Protein AF-A0A5Q0QFI0-F1 (afdb_monomer_lite)

Foldseek 3Di:
DPCLLVVLVVLLVVLVVVLVVLVVCLVVDDPPDPVNVVSVVSNVVSVVVNVVSVVVNVVVVVD

pLDDT: mean 91.79, std 11.69, range [45.53, 98.44]

Organism: NCBI:txid2662364

Structure (mmCIF, N/CA/C/O backbone):
data_AF-A0A5Q0QFI0-F1
#
_entry.id   AF-A0A5Q0QFI0-F1
#
loop_
_atom_site.group_PDB
_atom_site.id
_atom_site.type_symbol
_atom_site.label_atom_id
_atom_site.label_alt_id
_atom_site.label_comp_id
_atom_site.label_asym_id
_atom_site.label_entity_id
_atom_site.label_seq_id
_atom_site.pdbx_PDB_ins_code
_atom_site.Cartn_x
_atom_site.Cartn_y
_atom_site.Cartn_z
_atom_site.occupancy
_atom_site.B_iso_or_equiv
_atom_site.auth_seq_id
_atom_site.auth_comp_id
_atom_site.auth_asym_id
_atom_site.auth_atom_id
_atom_site.pdbx_PDB_model_num
ATOM 1 N N . MET A 1 1 ? 12.655 8.303 -23.166 1.00 45.53 1 MET A N 1
ATOM 2 C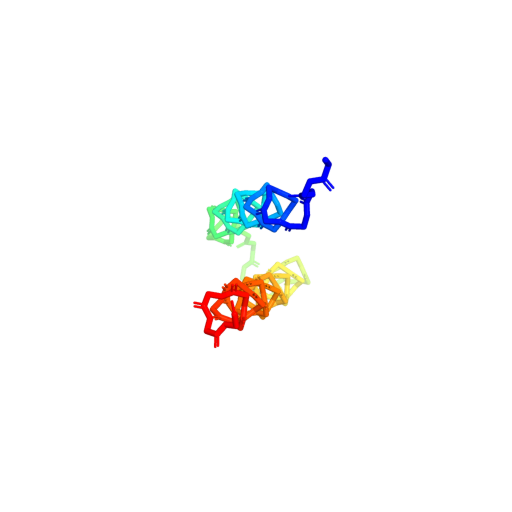 CA . MET A 1 1 ? 11.458 8.352 -22.308 1.00 45.53 1 MET A CA 1
ATOM 3 C C . MET A 1 1 ? 11.057 6.926 -21.920 1.00 45.53 1 MET A C 1
ATOM 5 O O . MET A 1 1 ? 10.155 6.363 -22.522 1.00 45.53 1 MET A O 1
ATOM 9 N N . ASN A 1 2 ? 11.773 6.294 -20.980 1.00 54.97 2 ASN A N 1
ATOM 10 C CA . ASN A 1 2 ? 11.426 4.956 -20.471 1.00 54.97 2 ASN A CA 1
ATOM 11 C C . ASN A 1 2 ? 10.711 5.114 -19.116 1.00 54.97 2 ASN A C 1
ATOM 13 O O . ASN A 1 2 ? 11.233 4.749 -18.068 1.00 54.97 2 ASN A O 1
ATOM 17 N N . HIS A 1 3 ? 9.549 5.772 -19.147 1.00 63.47 3 HIS A N 1
ATOM 18 C CA . HIS A 1 3 ? 8.887 6.324 -17.958 1.00 63.47 3 HIS A CA 1
ATOM 19 C C . HIS A 1 3 ? 8.285 5.277 -17.025 1.00 63.47 3 HIS A C 1
ATOM 21 O O . HIS A 1 3 ? 8.155 5.518 -15.833 1.00 63.47 3 HIS A O 1
ATOM 27 N N . ARG A 1 4 ? 7.997 4.074 -17.528 1.00 84.38 4 ARG A N 1
ATOM 28 C CA . ARG A 1 4 ? 7.263 3.055 -16.771 1.00 84.38 4 ARG A CA 1
ATOM 29 C C . ARG A 1 4 ? 7.951 2.658 -15.460 1.00 84.38 4 ARG A C 1
ATOM 31 O O . ARG A 1 4 ? 7.276 2.426 -14.465 1.00 84.38 4 ARG A O 1
ATOM 38 N N . LYS A 1 5 ? 9.287 2.564 -15.427 1.00 88.31 5 LYS A N 1
ATOM 39 C CA . LYS A 1 5 ? 10.018 2.162 -14.209 1.00 88.31 5 LYS A CA 1
ATOM 40 C C . LYS A 1 5 ? 10.055 3.277 -13.162 1.00 88.31 5 LYS A C 1
ATOM 42 O O . LYS A 1 5 ? 9.901 2.994 -11.975 1.00 88.31 5 LYS A O 1
ATOM 47 N N . GLU A 1 6 ? 10.266 4.514 -13.602 1.00 90.81 6 GLU A N 1
ATOM 48 C CA . GLU A 1 6 ? 10.261 5.697 -12.736 1.00 90.81 6 GLU A CA 1
ATOM 49 C C . GLU A 1 6 ? 8.859 5.935 -12.168 1.00 90.81 6 GLU A C 1
ATOM 51 O O . GLU A 1 6 ? 8.711 6.013 -10.953 1.00 90.81 6 GLU A O 1
ATOM 56 N N . GLU A 1 7 ? 7.823 5.875 -13.008 1.00 91.88 7 GLU A N 1
ATOM 57 C CA . GLU A 1 7 ? 6.417 5.973 -12.595 1.00 91.88 7 GLU A CA 1
ATOM 58 C C . GLU A 1 7 ? 6.034 4.893 -11.571 1.00 91.88 7 GLU A C 1
ATOM 60 O O . GLU A 1 7 ? 5.390 5.187 -10.563 1.00 91.88 7 GLU A O 1
ATOM 65 N N . LEU A 1 8 ? 6.462 3.639 -11.774 1.00 93.62 8 LEU A N 1
ATOM 66 C CA .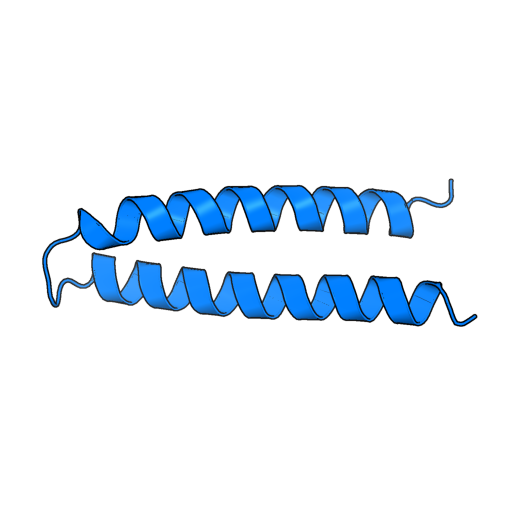 LEU A 1 8 ? 6.221 2.561 -10.807 1.00 93.62 8 LEU A CA 1
ATOM 67 C C . LEU A 1 8 ? 6.943 2.808 -9.474 1.00 93.62 8 LEU A C 1
ATOM 69 O O . LEU A 1 8 ? 6.386 2.520 -8.414 1.00 93.62 8 LEU A O 1
ATOM 73 N N . ASN A 1 9 ? 8.163 3.352 -9.502 1.00 94.81 9 ASN A N 1
ATOM 74 C CA . ASN A 1 9 ? 8.893 3.718 -8.287 1.00 94.81 9 ASN A CA 1
ATOM 75 C C . ASN A 1 9 ? 8.218 4.874 -7.538 1.00 94.81 9 ASN A C 1
ATOM 77 O O . ASN A 1 9 ? 8.055 4.800 -6.320 1.00 94.81 9 ASN A O 1
ATOM 81 N N . GLU A 1 10 ? 7.791 5.916 -8.245 1.00 95.62 10 GLU A N 1
ATOM 82 C CA . GLU A 1 10 ? 7.077 7.048 -7.653 1.00 95.62 10 GLU A CA 1
ATOM 83 C C . GLU A 1 10 ? 5.740 6.609 -7.048 1.00 95.62 10 GLU A C 1
ATOM 85 O O . GLU A 1 10 ? 5.439 6.934 -5.894 1.00 95.62 10 GLU A O 1
ATOM 90 N N . ALA A 1 11 ? 4.976 5.783 -7.770 1.00 96.00 11 ALA A N 1
ATOM 91 C CA . ALA A 1 11 ? 3.737 5.197 -7.271 1.00 96.00 11 ALA A CA 1
ATOM 92 C C . ALA A 1 11 ? 3.975 4.352 -6.009 1.00 96.00 11 ALA A C 1
ATOM 94 O O . ALA A 1 11 ? 3.236 4.483 -5.026 1.00 96.00 11 ALA A O 1
ATOM 95 N N . LYS A 1 12 ? 5.039 3.535 -5.991 1.00 97.31 12 LYS A N 1
ATOM 96 C CA . LYS A 1 12 ? 5.444 2.750 -4.816 1.00 97.31 12 LYS A CA 1
ATOM 97 C C . LYS A 1 12 ? 5.707 3.647 -3.607 1.00 97.31 12 LYS A C 1
ATOM 99 O O . LYS A 1 12 ? 5.155 3.403 -2.533 1.00 97.31 12 LYS A O 1
ATOM 104 N N . VAL A 1 13 ? 6.505 4.702 -3.776 1.00 97.75 13 VAL A N 1
ATOM 105 C CA . VAL A 1 13 ? 6.831 5.657 -2.703 1.00 97.75 13 VAL A CA 1
ATOM 106 C C . VAL A 1 13 ? 5.570 6.348 -2.177 1.00 97.75 13 VAL A C 1
ATOM 108 O O . VAL A 1 13 ? 5.370 6.427 -0.959 1.00 97.75 13 VAL A O 1
ATOM 111 N N . ALA A 1 14 ? 4.685 6.796 -3.070 1.00 97.75 14 ALA A N 1
ATOM 112 C CA . ALA A 1 14 ? 3.428 7.437 -2.696 1.00 97.75 14 ALA A CA 1
ATOM 113 C C . ALA A 1 14 ? 2.524 6.499 -1.877 1.00 97.75 14 ALA A C 1
ATOM 115 O O . ALA A 1 14 ? 2.026 6.887 -0.813 1.00 97.75 14 ALA A O 1
ATOM 116 N N . ILE A 1 15 ? 2.364 5.246 -2.316 1.00 97.94 15 ILE A N 1
ATOM 117 C CA . ILE A 1 15 ? 1.555 4.238 -1.619 1.00 97.94 15 ILE A CA 1
ATOM 118 C C . ILE A 1 15 ? 2.157 3.885 -0.259 1.00 97.94 15 ILE A C 1
ATOM 120 O O . ILE A 1 15 ? 1.424 3.835 0.729 1.00 97.94 15 ILE A O 1
ATOM 124 N N . MET A 1 16 ? 3.477 3.703 -0.162 1.00 98.12 16 MET A N 1
ATOM 12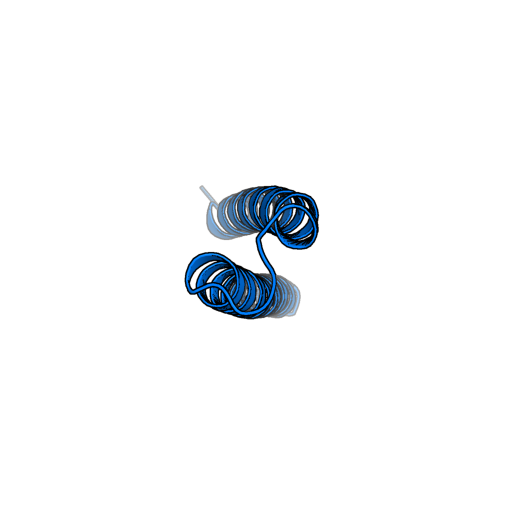5 C CA . MET A 1 16 ? 4.144 3.434 1.117 1.00 98.12 16 MET A CA 1
ATOM 126 C C . MET A 1 16 ? 3.960 4.587 2.114 1.00 98.12 16 MET A C 1
ATOM 128 O O . MET A 1 16 ? 3.684 4.351 3.295 1.00 98.12 16 MET A O 1
ATOM 132 N N . SER A 1 17 ? 4.058 5.835 1.646 1.00 98.12 17 SER A N 1
ATOM 133 C CA . SER A 1 17 ? 3.807 7.026 2.464 1.00 98.12 17 SER A CA 1
ATOM 134 C C . SER A 1 17 ? 2.366 7.062 2.974 1.00 98.12 17 SER A C 1
ATOM 136 O O . SER A 1 17 ? 2.132 7.251 4.171 1.00 98.12 17 SER A O 1
ATOM 138 N N . LEU A 1 18 ? 1.391 6.818 2.094 1.00 97.75 18 LEU A N 1
ATOM 139 C CA . LEU A 1 18 ? -0.020 6.786 2.470 1.00 97.75 18 LEU A CA 1
ATOM 140 C C . LEU A 1 18 ? -0.319 5.650 3.457 1.00 97.75 18 LEU A C 1
ATOM 142 O O . LEU A 1 18 ? -0.966 5.881 4.478 1.00 97.75 18 LEU A O 1
ATOM 146 N N . LEU A 1 19 ? 0.222 4.455 3.215 1.00 98.12 19 LEU A N 1
ATOM 147 C CA . LEU A 1 19 ? 0.083 3.299 4.097 1.00 98.12 19 LEU A CA 1
ATOM 148 C C . LEU A 1 19 ? 0.636 3.589 5.500 1.00 98.12 19 LEU A C 1
ATOM 150 O O . LEU A 1 19 ? -0.015 3.271 6.495 1.00 98.12 19 LEU A O 1
ATOM 154 N N . SER A 1 20 ? 1.804 4.232 5.589 1.00 98.00 20 SER A N 1
ATOM 155 C CA . SER A 1 20 ? 2.401 4.653 6.864 1.00 98.00 20 SER A CA 1
ATOM 156 C C . SER A 1 20 ? 1.489 5.616 7.628 1.00 98.00 20 SER A C 1
ATOM 158 O O . SER A 1 20 ? 1.242 5.423 8.820 1.00 98.00 20 SER A O 1
ATOM 160 N N . LYS A 1 21 ? 0.909 6.610 6.940 1.00 98.00 21 LYS A N 1
ATOM 161 C CA . LYS A 1 21 ? -0.049 7.550 7.547 1.00 98.00 21 LYS A CA 1
ATOM 162 C C . LYS A 1 21 ? -1.312 6.836 8.030 1.00 98.00 21 LYS A C 1
ATOM 164 O O . LYS A 1 21 ? -1.744 7.081 9.153 1.00 98.00 21 LYS A O 1
ATOM 169 N N . CYS A 1 22 ? -1.868 5.921 7.235 1.00 97.25 22 CYS A N 1
ATOM 170 C CA . CYS A 1 22 ? -3.039 5.140 7.633 1.00 97.25 22 CYS A CA 1
ATOM 171 C C . CYS A 1 22 ? -2.760 4.279 8.871 1.00 97.25 22 CYS A C 1
ATOM 173 O O . CYS A 1 22 ? -3.541 4.309 9.817 1.00 97.25 22 CYS A O 1
ATOM 175 N N . LYS A 1 23 ? -1.623 3.573 8.918 1.00 96.56 23 LYS A N 1
ATOM 176 C CA . LYS A 1 23 ? -1.236 2.761 10.083 1.00 96.56 23 LYS A CA 1
ATOM 177 C C . LYS A 1 23 ? -1.054 3.597 11.351 1.00 96.56 23 LYS A C 1
ATOM 179 O O . LYS A 1 23 ? -1.467 3.164 12.418 1.00 96.56 23 LYS A O 1
ATOM 184 N N . LYS A 1 24 ? -0.476 4.798 11.237 1.00 97.44 24 LYS A N 1
ATOM 185 C CA . LYS A 1 24 ? -0.321 5.733 12.367 1.00 97.44 24 LYS A CA 1
ATOM 186 C C . LYS A 1 24 ? -1.651 6.323 12.842 1.00 97.44 24 LYS A C 1
ATOM 188 O O . LYS A 1 24 ? -1.788 6.624 14.021 1.00 97.44 24 LYS A O 1
ATOM 193 N N . ALA A 1 25 ? -2.613 6.509 11.940 1.00 96.19 25 ALA A N 1
ATOM 194 C CA . ALA A 1 25 ? -3.928 7.047 12.277 1.00 96.19 25 ALA A CA 1
ATOM 195 C C . ALA A 1 25 ? -4.851 6.004 12.927 1.00 96.19 25 ALA A C 1
ATOM 197 O O . ALA A 1 25 ? -5.638 6.366 13.794 1.00 96.19 25 ALA A O 1
ATOM 198 N N . LEU A 1 26 ? -4.730 4.726 12.548 1.00 95.12 26 LEU A N 1
ATOM 199 C CA . LEU A 1 26 ? -5.586 3.635 13.020 1.00 95.12 26 LEU A CA 1
ATOM 200 C C . LEU A 1 26 ? -5.731 3.524 14.552 1.00 95.12 26 LEU A C 1
ATOM 202 O O . LEU A 1 26 ? -6.874 3.494 15.002 1.00 95.12 26 LEU A O 1
ATOM 206 N N . PRO A 1 27 ? -4.656 3.525 15.367 1.00 95.25 27 PRO A N 1
ATOM 207 C CA . PRO A 1 27 ? -4.786 3.400 16.823 1.00 95.25 27 PRO A CA 1
ATOM 208 C C . PRO A 1 27 ? -5.457 4.608 17.496 1.00 95.25 27 PRO A C 1
ATOM 210 O O . PRO A 1 27 ? -5.878 4.502 18.640 1.00 95.25 27 PRO A O 1
ATOM 213 N N . ASN A 1 28 ? -5.568 5.749 16.806 1.00 94.62 28 ASN A N 1
ATOM 214 C CA . ASN A 1 28 ? -6.220 6.951 17.335 1.00 94.62 28 ASN A CA 1
ATOM 215 C C . ASN A 1 28 ? -7.728 6.989 17.037 1.00 94.62 28 ASN A C 1
ATOM 217 O O . ASN A 1 28 ? -8.403 7.954 17.399 1.00 94.62 28 ASN A O 1
ATOM 221 N N . LEU A 1 29 ? -8.262 5.992 16.327 1.00 94.94 29 LEU A N 1
ATOM 222 C CA . LEU A 1 29 ? -9.681 5.922 16.004 1.00 94.94 29 LEU A CA 1
ATOM 223 C C . LEU A 1 29 ? -10.462 5.225 17.113 1.00 94.94 29 LEU A C 1
ATOM 225 O O . LEU A 1 29 ? -9.970 4.322 17.783 1.00 94.94 29 LEU A O 1
ATOM 229 N N . LYS A 1 30 ? -11.725 5.631 17.269 1.00 94.44 30 LYS A N 1
ATOM 230 C CA . LYS A 1 30 ? -12.653 4.954 18.171 1.00 94.44 30 LYS A CA 1
ATOM 231 C C . LYS A 1 30 ? -12.848 3.508 17.713 1.00 94.44 30 LYS A C 1
ATOM 233 O O . LYS A 1 30 ? -13.149 3.269 16.540 1.00 94.44 30 LYS A O 1
ATOM 238 N N . GLU A 1 31 ? -12.742 2.586 18.660 1.00 92.00 31 GLU A N 1
ATOM 239 C CA . GLU A 1 31 ? -12.962 1.164 18.423 1.00 92.00 31 GLU A CA 1
ATOM 240 C C . GLU A 1 31 ? -14.375 0.902 17.874 1.00 92.00 31 GLU A C 1
ATOM 242 O O . GLU A 1 31 ? -15.349 1.529 18.308 1.00 92.00 31 GLU A O 1
ATOM 247 N N . ASN A 1 32 ? -14.488 -0.005 16.902 1.00 91.81 32 ASN A N 1
ATOM 248 C CA . ASN A 1 32 ? -15.732 -0.379 16.220 1.00 91.81 32 ASN A CA 1
ATOM 249 C C . ASN A 1 32 ? -16.439 0.790 15.505 1.00 91.81 32 ASN A C 1
ATOM 251 O O . ASN A 1 32 ? -17.633 0.728 15.206 1.00 91.81 32 ASN A O 1
ATOM 255 N N . SER A 1 33 ? -15.716 1.877 15.218 1.00 95.56 33 SER A N 1
ATOM 256 C CA . SER A 1 33 ? -16.255 2.998 14.451 1.00 95.56 33 SER A CA 1
ATOM 257 C C . SER A 1 33 ? -16.215 2.734 12.946 1.00 95.56 33 SER A C 1
ATOM 259 O O . SER A 1 33 ? -15.325 2.061 12.424 1.00 95.56 33 SER A O 1
ATOM 261 N N . SER A 1 34 ? -17.141 3.358 12.214 1.00 96.38 34 SER A N 1
ATOM 262 C CA . SER A 1 34 ? -17.136 3.338 10.744 1.00 96.38 34 SER A CA 1
ATOM 263 C C . SER A 1 34 ? -15.808 3.830 10.148 1.00 96.38 34 SER A C 1
ATOM 265 O O . SER A 1 34 ? -15.357 3.337 9.115 1.00 96.38 34 SER A O 1
ATOM 267 N N . GLN A 1 35 ? -15.153 4.772 10.831 1.00 96.31 35 GLN A N 1
ATOM 268 C CA . GLN A 1 35 ? -13.865 5.336 10.458 1.00 96.31 35 GLN A CA 1
ATOM 269 C C . GLN A 1 35 ? -12.749 4.295 10.586 1.00 96.31 35 GLN A C 1
ATOM 271 O O . GLN A 1 35 ? -11.914 4.212 9.686 1.00 96.31 35 GLN A O 1
ATOM 276 N N . GLN A 1 36 ? -12.752 3.486 11.655 1.00 96.88 36 GLN A N 1
ATOM 277 C CA . GLN A 1 36 ? -11.797 2.390 11.831 1.00 96.88 36 GLN A CA 1
ATOM 278 C C . GLN A 1 36 ? -11.935 1.376 10.695 1.00 96.88 36 GLN A C 1
ATOM 280 O O . GLN A 1 36 ? -10.966 1.132 9.977 1.00 96.88 36 GLN A O 1
ATOM 285 N N . THR A 1 37 ? -13.149 0.871 10.452 1.00 97.50 37 THR A N 1
ATOM 286 C CA . THR A 1 37 ? -13.405 -0.095 9.372 1.00 97.50 37 THR A CA 1
ATOM 287 C C . 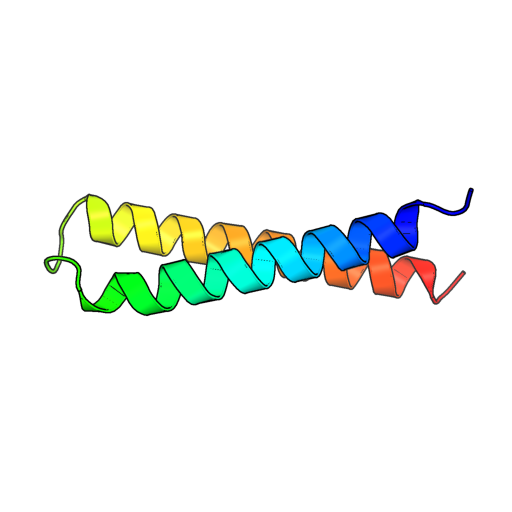THR A 1 37 ? -13.004 0.455 8.002 1.00 97.50 37 THR A C 1
ATOM 289 O O . THR A 1 37 ? -12.407 -0.250 7.187 1.00 97.50 37 THR A O 1
ATOM 292 N N . LEU A 1 38 ? -13.309 1.726 7.722 1.00 97.12 38 LEU A N 1
ATOM 293 C CA . LEU A 1 38 ? -12.907 2.372 6.474 1.00 97.12 38 LEU A CA 1
ATOM 294 C C . LEU A 1 38 ? -11.381 2.438 6.341 1.00 97.12 38 LEU A C 1
ATOM 296 O O . LEU A 1 38 ? -10.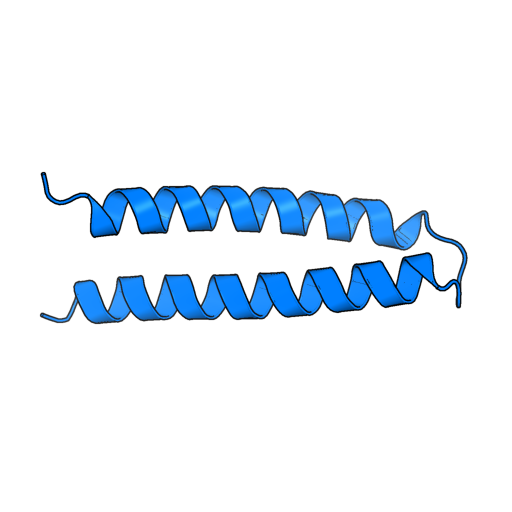845 2.194 5.258 1.00 97.12 38 LEU A O 1
ATOM 300 N N . LEU A 1 39 ? -10.680 2.777 7.422 1.00 97.69 39 LEU A N 1
ATOM 301 C CA . LEU A 1 39 ? -9.230 2.904 7.407 1.00 97.69 39 LEU A CA 1
ATOM 302 C C . LEU A 1 39 ? -8.537 1.545 7.249 1.00 97.69 39 LEU A C 1
ATOM 304 O O . LEU A 1 39 ? -7.601 1.443 6.461 1.00 97.69 39 LEU A O 1
ATOM 308 N N . GLU A 1 40 ? -9.036 0.496 7.899 1.00 97.62 40 GLU A N 1
ATOM 309 C CA . GLU A 1 40 ? -8.560 -0.8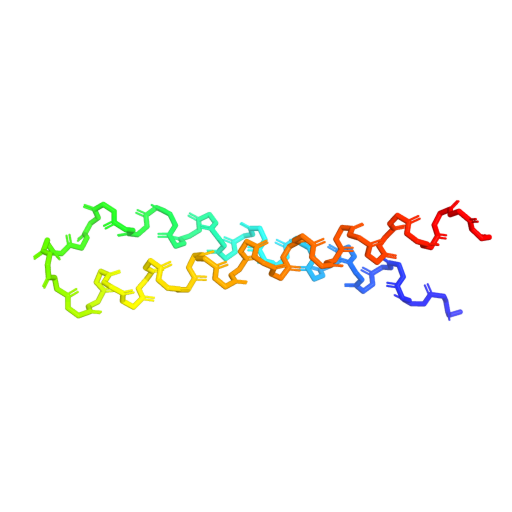84 7.720 1.00 97.62 40 GLU A CA 1
ATOM 310 C C . GLU A 1 40 ? -8.728 -1.356 6.271 1.00 97.62 40 GLU A C 1
ATOM 312 O O . GLU A 1 40 ? -7.786 -1.860 5.657 1.00 97.62 40 GLU A O 1
ATOM 317 N N . ARG A 1 41 ? -9.895 -1.103 5.663 1.00 98.06 41 ARG A N 1
ATOM 318 C CA . ARG A 1 41 ? -10.136 -1.422 4.245 1.00 98.06 41 ARG A CA 1
ATOM 319 C C . ARG A 1 41 ? -9.182 -0.675 3.313 1.00 98.06 41 ARG A C 1
ATOM 321 O O . ARG A 1 41 ? -8.689 -1.261 2.351 1.00 98.06 41 ARG A O 1
ATOM 328 N N . ARG A 1 42 ? -8.887 0.598 3.601 1.00 98.06 42 ARG A N 1
ATOM 329 C CA . ARG A 1 42 ? -7.897 1.386 2.846 1.00 98.06 42 ARG A CA 1
ATOM 330 C C . ARG A 1 42 ? -6.493 0.801 2.974 1.00 98.06 42 ARG A C 1
ATOM 332 O O . ARG A 1 42 ? -5.809 0.682 1.965 1.00 98.06 42 ARG A O 1
ATOM 339 N N . ILE A 1 43 ? -6.076 0.413 4.180 1.00 98.44 43 ILE A N 1
ATOM 340 C CA . ILE A 1 43 ? -4.777 -0.236 4.423 1.00 98.44 43 ILE A CA 1
ATOM 341 C C . ILE A 1 43 ? -4.656 -1.509 3.578 1.00 98.44 43 ILE A C 1
ATOM 343 O O . ILE A 1 43 ? -3.664 -1.662 2.866 1.00 98.44 43 ILE A O 1
ATOM 347 N N . ASN A 1 44 ? -5.683 -2.362 3.583 1.00 98.31 44 ASN A N 1
ATOM 348 C CA . ASN A 1 44 ? -5.699 -3.596 2.794 1.00 98.31 44 ASN A CA 1
ATOM 349 C C . ASN A 1 44 ? -5.602 -3.314 1.284 1.00 98.31 44 ASN A C 1
ATOM 351 O O . ASN A 1 44 ? -4.802 -3.933 0.586 1.00 98.31 44 ASN A O 1
ATOM 355 N N . ALA A 1 45 ? -6.362 -2.338 0.774 1.00 98.31 45 ALA A N 1
ATOM 356 C CA . ALA A 1 45 ? -6.300 -1.951 -0.637 1.00 98.31 45 ALA A CA 1
ATOM 357 C C . ALA A 1 45 ? -4.911 -1.423 -1.041 1.00 98.31 45 ALA A C 1
ATOM 359 O O . ALA A 1 45 ? -4.397 -1.777 -2.101 1.00 98.31 45 ALA A O 1
ATOM 360 N N . LEU A 1 46 ? -4.274 -0.617 -0.184 1.00 98.38 46 LEU A N 1
ATOM 361 C CA . LEU A 1 46 ? -2.927 -0.090 -0.424 1.00 98.38 46 LEU A CA 1
ATOM 362 C C . LEU A 1 46 ? -1.862 -1.192 -0.424 1.00 98.38 46 LEU A C 1
ATOM 364 O O . LEU A 1 46 ? -0.938 -1.136 -1.229 1.00 98.38 46 LEU A O 1
ATOM 368 N N . GLN A 1 47 ? -1.995 -2.205 0.435 1.00 98.31 47 GLN A N 1
ATOM 369 C CA . GLN A 1 47 ? -1.111 -3.375 0.424 1.00 98.31 47 GLN A CA 1
ATOM 370 C C . GLN A 1 47 ? -1.252 -4.182 -0.872 1.00 98.31 47 GLN A C 1
ATOM 372 O O . GLN A 1 47 ? -0.246 -4.576 -1.456 1.00 98.31 47 GLN A O 1
ATOM 377 N N . ILE A 1 48 ? -2.481 -4.376 -1.359 1.00 98.31 48 ILE A N 1
ATOM 378 C CA . ILE A 1 48 ? -2.725 -5.037 -2.650 1.00 98.31 48 ILE A CA 1
ATOM 379 C C . ILE A 1 48 ? -2.091 -4.233 -3.790 1.00 98.31 48 ILE A C 1
ATOM 381 O O . ILE A 1 48 ? -1.379 -4.801 -4.615 1.00 98.31 48 ILE A O 1
ATOM 385 N N . ALA A 1 49 ? -2.300 -2.914 -3.821 1.00 97.69 49 ALA A N 1
ATOM 386 C CA . ALA A 1 49 ? -1.708 -2.045 -4.836 1.00 97.69 49 ALA A CA 1
ATOM 387 C C . ALA A 1 49 ? -0.170 -2.099 -4.821 1.00 97.69 49 ALA A C 1
ATOM 389 O O . ALA A 1 49 ? 0.449 -2.182 -5.880 1.00 97.69 49 ALA A O 1
ATOM 390 N N . LEU A 1 50 ? 0.444 -2.117 -3.633 1.00 97.56 50 LEU A N 1
ATOM 391 C CA . LEU A 1 50 ? 1.892 -2.254 -3.478 1.00 97.56 50 LEU A CA 1
ATOM 392 C C . LEU A 1 50 ? 2.402 -3.578 -4.062 1.00 97.56 50 LEU A C 1
ATOM 394 O O . LEU A 1 50 ? 3.337 -3.564 -4.859 1.00 97.56 50 LEU A O 1
ATOM 398 N N . ASN A 1 51 ? 1.741 -4.695 -3.742 1.00 97.12 51 ASN A N 1
ATOM 399 C CA . ASN A 1 51 ? 2.099 -6.011 -4.278 1.00 97.12 51 ASN A CA 1
ATOM 400 C C . ASN A 1 51 ? 2.012 -6.051 -5.813 1.00 97.12 51 ASN A C 1
ATOM 402 O O . ASN A 1 51 ? 2.862 -6.650 -6.469 1.00 97.12 51 ASN A O 1
ATOM 406 N N . LEU A 1 52 ? 0.998 -5.408 -6.404 1.00 96.81 52 LEU A N 1
ATOM 407 C CA . LEU A 1 52 ? 0.843 -5.335 -7.861 1.00 96.81 52 LEU A CA 1
ATOM 408 C C . LEU A 1 52 ? 1.959 -4.516 -8.520 1.00 96.81 52 LEU A C 1
ATOM 410 O O . LEU A 1 52 ? 2.472 -4.918 -9.564 1.00 96.81 52 LEU A O 1
ATOM 414 N N . ILE A 1 53 ? 2.361 -3.402 -7.905 1.00 95.25 53 ILE A N 1
ATOM 415 C CA . ILE A 1 53 ? 3.485 -2.590 -8.389 1.00 95.25 53 ILE A CA 1
ATOM 416 C C . ILE A 1 53 ? 4.786 -3.383 -8.317 1.00 95.25 53 ILE A C 1
ATOM 418 O O . ILE A 1 53 ? 5.531 -3.420 -9.292 1.00 95.25 53 ILE A O 1
ATOM 422 N N . GLU A 1 54 ? 5.046 -4.056 -7.199 1.00 94.44 54 GLU A N 1
ATOM 423 C CA . GLU A 1 54 ? 6.245 -4.880 -7.032 1.00 94.44 54 GLU A CA 1
ATOM 424 C C . GLU A 1 54 ? 6.291 -6.021 -8.049 1.00 94.44 54 GLU A C 1
ATOM 426 O O . GLU A 1 54 ? 7.328 -6.252 -8.671 1.00 94.44 54 GLU A O 1
ATOM 431 N N . LYS A 1 55 ? 5.152 -6.671 -8.309 1.00 94.81 55 LYS A N 1
ATOM 432 C CA . LYS A 1 55 ? 5.040 -7.677 -9.368 1.00 94.81 55 LYS A CA 1
ATOM 433 C C . LYS A 1 55 ? 5.370 -7.095 -10.748 1.00 94.81 55 LYS A C 1
ATOM 435 O O . LYS A 1 55 ? 6.186 -7.669 -11.463 1.00 94.81 55 LYS A O 1
ATOM 440 N N . ALA A 1 56 ? 4.810 -5.936 -11.096 1.00 91.75 56 ALA A N 1
ATOM 441 C CA . ALA A 1 56 ? 5.087 -5.269 -12.370 1.00 91.75 56 ALA A CA 1
ATOM 442 C C . ALA A 1 56 ? 6.567 -4.858 -12.521 1.00 91.75 56 ALA A C 1
ATOM 444 O O . ALA A 1 56 ? 7.121 -4.896 -13.623 1.00 91.75 56 ALA A O 1
ATOM 445 N N . GLN A 1 57 ? 7.228 -4.488 -11.419 1.00 90.94 57 GLN A N 1
ATOM 446 C CA . GLN A 1 57 ? 8.663 -4.194 -11.400 1.00 90.94 57 GLN A CA 1
ATOM 447 C C . GLN A 1 57 ? 9.510 -5.450 -11.646 1.00 90.94 57 GLN A C 1
ATOM 449 O O . GLN A 1 57 ? 10.471 -5.382 -12.409 1.00 90.94 57 GLN A O 1
ATOM 454 N N . LEU A 1 58 ? 9.141 -6.585 -11.043 1.00 88.94 58 LEU A N 1
ATOM 455 C CA . LEU A 1 58 ? 9.827 -7.869 -11.232 1.00 88.94 58 LEU A CA 1
ATOM 456 C C . LEU A 1 58 ? 9.664 -8.409 -12.658 1.00 88.94 58 LEU A C 1
ATOM 458 O O . LEU A 1 58 ? 10.636 -8.852 -13.261 1.00 88.94 58 LEU A O 1
ATOM 462 N N . GLU A 1 59 ? 8.461 -8.326 -13.229 1.00 87.19 59 GLU A N 1
ATOM 463 C CA . GLU A 1 59 ? 8.197 -8.719 -14.622 1.00 87.19 59 GLU A CA 1
ATOM 464 C C . GLU A 1 59 ? 9.029 -7.900 -15.619 1.00 87.19 59 GLU A C 1
ATOM 466 O O . GLU A 1 59 ? 9.495 -8.431 -16.622 1.00 87.19 59 GLU A O 1
ATOM 471 N N . SER A 1 60 ? 9.275 -6.623 -15.313 1.00 77.62 60 SER A N 1
ATOM 472 C CA . SER A 1 60 ? 10.112 -5.736 -16.131 1.00 77.62 60 SER A CA 1
ATOM 473 C C . SER A 1 60 ? 11.618 -6.014 -16.002 1.00 77.62 60 SER A C 1
ATOM 475 O O . SER A 1 60 ? 12.390 -5.461 -16.777 1.00 77.62 60 SER A O 1
ATOM 477 N N . ALA A 1 61 ? 12.049 -6.803 -15.011 1.00 70.62 61 ALA A N 1
ATOM 478 C CA . ALA A 1 61 ? 13.454 -7.166 -14.799 1.00 70.62 61 ALA A CA 1
ATOM 479 C C . ALA A 1 61 ? 13.838 -8.514 -15.439 1.00 70.62 61 ALA A C 1
ATOM 481 O O . ALA A 1 61 ? 15.024 -8.788 -15.595 1.00 70.62 61 ALA A O 1
ATOM 482 N N . ASN A 1 62 ? 12.849 -9.338 -15.801 1.00 64.19 62 ASN A N 1
ATOM 483 C CA . ASN A 1 62 ? 13.033 -10.673 -16.381 1.00 64.19 62 ASN A CA 1
ATOM 484 C C . ASN A 1 62 ? 12.870 -10.706 -17.916 1.00 64.19 62 ASN A C 1
ATOM 486 O O . ASN A 1 62 ? 12.757 -11.793 -18.481 1.00 64.19 62 ASN A O 1
ATOM 490 N N . ASN A 1 63 ? 12.814 -9.542 -18.572 1.00 52.66 63 ASN A N 1
ATOM 491 C CA . ASN A 1 63 ? 12.640 -9.385 -20.020 1.00 52.66 63 ASN A CA 1
ATOM 492 C C . ASN A 1 63 ? 13.762 -8.528 -20.610 1.00 52.66 63 ASN A C 1
ATOM 494 O O . ASN A 1 63 ? 14.104 -7.513 -19.960 1.00 52.66 63 ASN A O 1
#

Sequence (63 aa):
MNHRKEELNEAKVAIMSLLSKCKKALPNLKENSSQQTLLERRINALQIALNLIEKAQLESANN

Radius of gyration: 14.79 Å; chains: 1; bounding box: 31×19×41 Å

Secondary structure (DSSP, 8-state):
--HHHHHHHHHHHHHHHHHHHHHHHGGGSPTT-HHHHHHHHHHHHHHHHHHHHHHHHHHTT--